Protein AF-A0A9E0L4G3-F1 (afdb_monomer)

Structure (mmCIF, N/CA/C/O backbone):
data_AF-A0A9E0L4G3-F1
#
_entry.id   AF-A0A9E0L4G3-F1
#
loop_
_atom_site.group_PDB
_atom_site.id
_atom_site.type_symbol
_atom_site.label_atom_id
_atom_site.label_alt_id
_atom_site.label_comp_id
_atom_site.label_asym_id
_atom_site.label_entity_id
_atom_site.label_seq_id
_atom_site.pdbx_PDB_ins_code
_atom_site.Cartn_x
_atom_site.Cartn_y
_atom_site.Cartn_z
_atom_site.occupancy
_atom_site.B_iso_or_equiv
_atom_site.auth_seq_id
_atom_site.auth_comp_id
_atom_site.auth_asym_id
_atom_site.auth_atom_id
_atom_site.pdbx_PDB_model_num
ATOM 1 N N . ALA A 1 1 ? -2.679 2.459 -13.434 1.00 69.25 1 ALA A N 1
ATOM 2 C CA . ALA A 1 1 ? -3.389 3.757 -13.453 1.00 69.25 1 ALA A CA 1
ATOM 3 C C . ALA A 1 1 ? -4.525 3.830 -12.426 1.00 69.25 1 ALA A C 1
ATOM 5 O O . ALA A 1 1 ? -4.496 4.739 -11.611 1.00 69.25 1 ALA A O 1
ATOM 6 N N . ARG A 1 2 ? -5.479 2.880 -12.402 1.00 86.94 2 ARG A N 1
ATOM 7 C CA . ARG A 1 2 ? -6.651 2.920 -11.496 1.00 86.94 2 ARG A CA 1
ATOM 8 C C . ARG A 1 2 ? -6.307 3.083 -10.007 1.00 86.94 2 ARG A C 1
ATOM 10 O O . ARG A 1 2 ? -6.866 3.964 -9.370 1.00 86.94 2 ARG A O 1
ATOM 17 N N . ALA A 1 3 ? -5.327 2.329 -9.508 1.00 89.19 3 ALA A N 1
ATOM 18 C CA . ALA A 1 3 ? -4.912 2.380 -8.105 1.00 89.19 3 ALA A CA 1
ATOM 19 C C . ALA A 1 3 ? -4.410 3.774 -7.671 1.00 89.19 3 ALA A C 1
ATOM 21 O O . ALA A 1 3 ? -4.875 4.335 -6.684 1.00 89.19 3 ALA A O 1
ATOM 22 N N . LEU A 1 4 ? -3.510 4.372 -8.465 1.00 90.50 4 LEU A N 1
ATOM 23 C CA . LEU A 1 4 ? -2.988 5.724 -8.222 1.00 90.50 4 LEU A CA 1
ATOM 24 C C . LEU A 1 4 ? -4.074 6.795 -8.369 1.00 90.50 4 LEU A C 1
ATOM 26 O O . LEU A 1 4 ? -4.078 7.777 -7.637 1.00 90.50 4 LEU A O 1
ATOM 30 N N . HIS A 1 5 ? -5.021 6.598 -9.287 1.00 94.50 5 HIS A N 1
ATOM 31 C CA . HIS A 1 5 ? -6.154 7.502 -9.443 1.00 94.50 5 HIS A CA 1
ATOM 32 C C . HIS A 1 5 ? -7.104 7.442 -8.236 1.00 94.50 5 HIS A C 1
ATOM 34 O O . HIS A 1 5 ? -7.502 8.482 -7.720 1.00 94.50 5 HIS A O 1
ATOM 40 N N . ALA A 1 6 ? -7.420 6.241 -7.739 1.00 94.44 6 ALA A N 1
ATOM 41 C CA . ALA A 1 6 ? -8.200 6.062 -6.516 1.00 94.44 6 ALA A CA 1
ATOM 42 C C . ALA A 1 6 ? -7.507 6.716 -5.311 1.00 94.44 6 ALA A C 1
ATOM 44 O O . ALA A 1 6 ? -8.163 7.414 -4.538 1.00 94.44 6 ALA A O 1
ATOM 45 N N . PHE A 1 7 ? -6.183 6.562 -5.206 1.00 95.56 7 PHE A N 1
ATOM 46 C CA . PHE A 1 7 ? -5.372 7.228 -4.189 1.00 95.56 7 PHE A CA 1
ATOM 47 C C . PHE A 1 7 ? -5.482 8.757 -4.278 1.00 95.56 7 PHE A C 1
ATOM 49 O O . PHE A 1 7 ? -5.804 9.405 -3.287 1.00 95.56 7 PHE A O 1
ATOM 56 N N . GLY A 1 8 ? -5.286 9.332 -5.470 1.00 95.19 8 GLY A N 1
ATOM 57 C CA . GLY A 1 8 ? -5.384 10.780 -5.692 1.00 95.19 8 GLY A CA 1
ATOM 58 C C . GLY A 1 8 ? -6.775 11.363 -5.413 1.00 95.19 8 GLY A C 1
ATOM 59 O O . GLY A 1 8 ? -6.892 12.539 -5.094 1.00 95.19 8 GLY A O 1
ATOM 60 N N . GLN A 1 9 ? -7.824 10.542 -5.483 1.00 97.31 9 GLN A N 1
ATOM 61 C CA . GLN A 1 9 ? -9.203 10.922 -5.155 1.00 97.31 9 GLN A CA 1
ATOM 62 C C . GLN A 1 9 ? -9.580 10.685 -3.683 1.00 97.3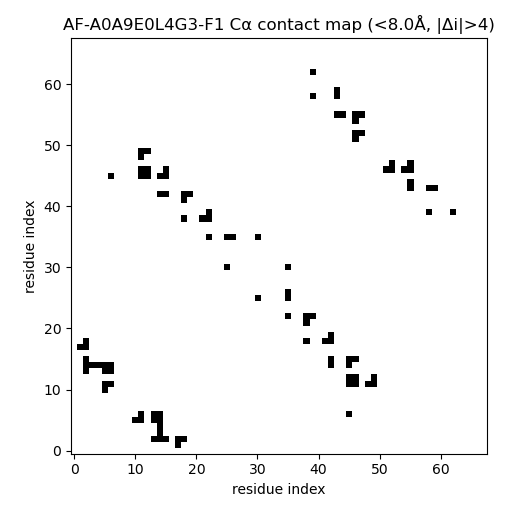1 9 GLN A C 1
ATOM 64 O O . GLN A 1 9 ? -10.751 10.800 -3.331 1.00 97.31 9 GLN A O 1
ATOM 69 N N . GLY A 1 10 ? -8.632 10.293 -2.827 1.00 96.81 10 GLY A N 1
ATOM 70 C CA . GLY A 1 10 ? -8.896 10.007 -1.414 1.00 96.81 10 GLY A CA 1
ATOM 71 C C . GLY A 1 10 ? -9.662 8.704 -1.155 1.00 96.81 10 GLY A C 1
ATOM 72 O O . GLY A 1 10 ? -10.067 8.432 -0.027 1.00 96.81 10 GLY A O 1
ATOM 73 N N . ARG A 1 11 ? -9.850 7.852 -2.172 1.00 98.00 11 ARG A N 1
ATOM 74 C CA . ARG A 1 11 ? -10.513 6.544 -2.042 1.00 98.00 11 ARG A CA 1
ATOM 75 C C . ARG A 1 11 ? -9.519 5.496 -1.545 1.00 98.00 11 ARG A C 1
ATOM 77 O O . ARG A 1 11 ? -9.206 4.534 -2.245 1.00 98.00 11 ARG A O 1
ATOM 84 N N . PHE A 1 12 ? -8.988 5.706 -0.344 1.00 97.94 12 PHE A N 1
ATOM 85 C CA . PHE A 1 12 ? -7.815 4.982 0.151 1.00 97.94 12 PHE A CA 1
ATOM 86 C C . PHE A 1 12 ? -8.038 3.478 0.333 1.00 97.94 12 PHE A C 1
ATOM 88 O O . PHE A 1 12 ? -7.163 2.703 -0.036 1.00 97.94 12 PHE A O 1
ATOM 95 N N . ALA A 1 13 ? -9.210 3.043 0.808 1.00 97.31 13 ALA A N 1
ATOM 96 C CA . ALA A 1 13 ? -9.520 1.614 0.922 1.00 97.3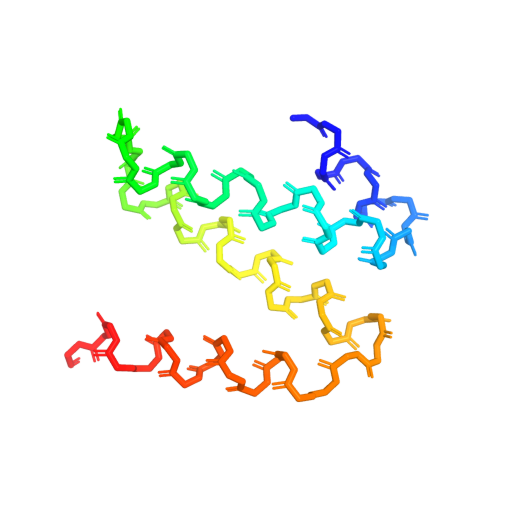1 13 ALA A CA 1
ATOM 97 C C . ALA A 1 13 ? -9.514 0.912 -0.452 1.00 97.31 13 ALA A C 1
ATOM 99 O O . ALA A 1 13 ? -8.858 -0.109 -0.623 1.00 97.31 13 ALA A O 1
ATOM 100 N N . GLN A 1 14 ? -10.136 1.523 -1.468 1.00 97.31 14 GLN A N 1
ATOM 101 C CA . GLN A 1 14 ? -10.086 1.003 -2.840 1.00 97.31 14 GLN A CA 1
ATOM 102 C C . GLN A 1 14 ? -8.660 1.024 -3.404 1.00 97.31 14 GLN A C 1
ATOM 104 O O . GLN A 1 14 ? -8.247 0.103 -4.108 1.00 97.31 14 GLN A O 1
ATOM 109 N N . ALA A 1 15 ? -7.896 2.077 -3.1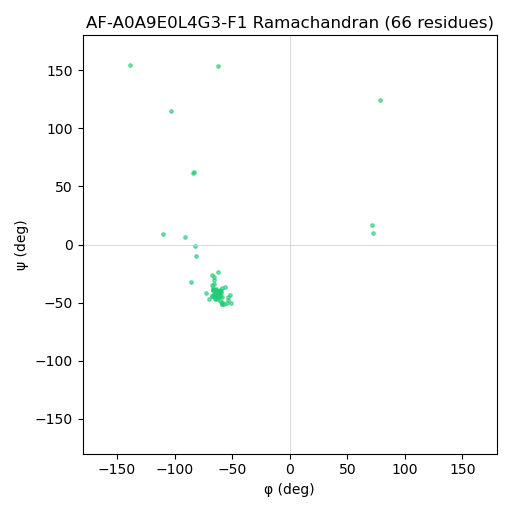02 1.00 97.88 15 ALA A N 1
ATOM 110 C CA . ALA A 1 15 ? -6.502 2.162 -3.509 1.00 97.88 15 ALA A CA 1
ATOM 111 C C . ALA A 1 15 ? -5.678 1.012 -2.910 1.00 97.88 15 ALA A C 1
ATOM 113 O O . ALA A 1 15 ? -4.870 0.436 -3.631 1.00 97.88 15 ALA A O 1
ATOM 114 N N . VAL A 1 16 ? -5.909 0.633 -1.646 1.00 98.12 16 VAL A N 1
ATOM 115 C CA . VAL A 1 16 ? -5.272 -0.534 -1.013 1.00 98.12 16 VAL A CA 1
ATOM 116 C C . VAL A 1 16 ? -5.558 -1.813 -1.802 1.00 98.12 16 VAL A C 1
ATOM 118 O O . VAL A 1 16 ? -4.615 -2.520 -2.166 1.00 98.12 16 VAL A O 1
ATOM 121 N N . ASP A 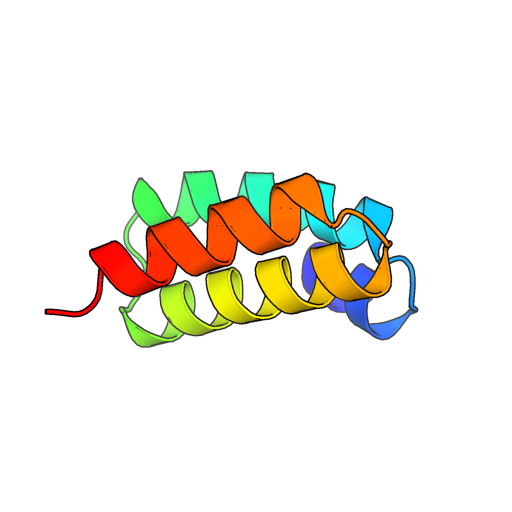1 17 ? -6.821 -2.100 -2.114 1.00 96.62 17 ASP A N 1
ATOM 122 C CA . ASP A 1 17 ? -7.203 -3.334 -2.815 1.00 96.62 17 ASP A CA 1
ATOM 123 C C . ASP A 1 17 ? -6.582 -3.416 -4.220 1.00 96.62 17 ASP A C 1
ATOM 125 O O . ASP A 1 17 ? -5.993 -4.436 -4.614 1.00 96.62 17 ASP A O 1
ATOM 129 N N . ASP A 1 18 ? -6.621 -2.304 -4.955 1.00 96.12 18 ASP A N 1
ATOM 130 C CA . ASP A 1 18 ? -6.025 -2.209 -6.284 1.00 96.12 18 ASP A CA 1
ATOM 131 C C . ASP A 1 18 ? -4.489 -2.338 -6.223 1.00 96.12 18 ASP A C 1
ATOM 133 O O . ASP A 1 18 ? -3.885 -3.055 -7.030 1.00 96.12 18 ASP A O 1
ATOM 137 N N . LEU A 1 19 ? -3.837 -1.670 -5.262 1.00 95.62 19 LEU A N 1
ATOM 138 C CA . LEU A 1 19 ? -2.379 -1.687 -5.096 1.00 95.62 19 LEU A CA 1
ATOM 139 C C . LEU A 1 19 ? -1.864 -3.069 -4.690 1.00 95.62 19 LEU A C 1
ATOM 141 O O . LEU A 1 19 ? -0.832 -3.488 -5.211 1.00 95.62 19 LEU A O 1
ATOM 145 N N . ARG A 1 20 ? -2.579 -3.822 -3.841 1.00 94.56 20 ARG A N 1
ATOM 146 C CA . ARG A 1 20 ? -2.204 -5.207 -3.488 1.00 94.56 20 ARG A CA 1
ATOM 147 C C . ARG A 1 20 ? -2.164 -6.111 -4.721 1.00 94.56 20 ARG A C 1
ATOM 149 O O . ARG A 1 20 ? -1.234 -6.903 -4.881 1.00 94.56 20 ARG A O 1
ATOM 156 N N . THR A 1 21 ? -3.125 -5.944 -5.630 1.00 93.00 21 THR A N 1
ATOM 157 C CA . THR A 1 21 ? -3.164 -6.681 -6.902 1.00 93.00 21 THR A CA 1
ATOM 158 C C . THR A 1 21 ? -1.989 -6.306 -7.810 1.00 93.00 21 THR A C 1
ATOM 160 O O . THR A 1 21 ? -1.351 -7.181 -8.402 1.00 93.00 21 THR A O 1
ATOM 163 N N . VAL A 1 22 ? -1.669 -5.011 -7.907 1.00 91.50 22 VAL A N 1
ATOM 164 C CA . VAL A 1 22 ? -0.524 -4.521 -8.693 1.00 91.50 22 VAL A CA 1
ATOM 165 C C . VAL A 1 22 ? 0.802 -5.018 -8.111 1.00 91.50 22 VAL A C 1
ATOM 167 O O . VAL A 1 22 ? 1.628 -5.535 -8.865 1.00 91.50 22 VAL A O 1
ATOM 170 N N . ARG A 1 23 ? 0.986 -4.936 -6.788 1.00 91.00 23 ARG A N 1
ATOM 171 C CA . ARG A 1 23 ? 2.185 -5.398 -6.071 1.00 91.00 23 ARG A CA 1
ATOM 172 C C . ARG A 1 23 ? 2.486 -6.867 -6.375 1.00 91.00 23 ARG A C 1
ATOM 174 O O . ARG A 1 23 ? 3.585 -7.190 -6.819 1.00 91.00 23 ARG A O 1
ATOM 181 N N . ASN A 1 24 ? 1.484 -7.741 -6.256 1.00 88.94 24 ASN A N 1
ATOM 182 C CA . ASN A 1 24 ? 1.628 -9.174 -6.548 1.00 88.94 24 ASN A CA 1
ATOM 183 C C . ASN A 1 24 ? 2.073 -9.450 -7.995 1.00 88.94 24 ASN A C 1
ATOM 185 O O . ASN A 1 24 ? 2.876 -10.349 -8.246 1.00 88.94 24 ASN A O 1
ATOM 189 N N . ARG A 1 25 ? 1.588 -8.663 -8.963 1.00 86.69 25 ARG A N 1
ATOM 190 C CA . ARG A 1 25 ? 1.998 -8.776 -10.372 1.00 86.69 25 ARG A CA 1
ATOM 191 C C . ARG A 1 25 ? 3.419 -8.259 -10.613 1.00 86.69 25 ARG A C 1
ATOM 193 O O . ARG A 1 25 ? 4.176 -8.914 -11.326 1.00 86.69 25 ARG A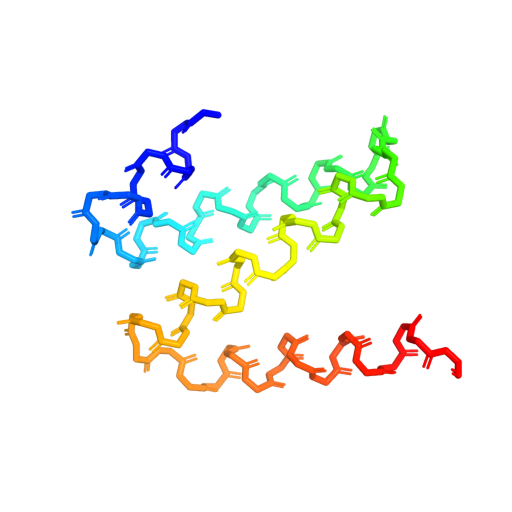 O 1
ATOM 200 N N . ALA A 1 26 ? 3.793 -7.135 -10.003 1.00 83.81 26 ALA A N 1
ATOM 201 C CA . ALA A 1 26 ? 5.117 -6.519 -10.149 1.00 83.81 26 ALA A CA 1
ATOM 202 C C . ALA A 1 26 ? 6.254 -7.377 -9.559 1.00 83.81 26 ALA A C 1
ATOM 204 O O . ALA A 1 26 ? 7.379 -7.367 -10.072 1.00 83.81 26 ALA A O 1
ATOM 205 N N . HIS A 1 27 ? 5.968 -8.159 -8.513 1.00 78.38 27 HIS A N 1
ATOM 206 C CA . HIS A 1 27 ? 6.905 -9.172 -8.019 1.00 78.38 27 HIS A CA 1
ATOM 207 C C . HIS A 1 27 ? 7.103 -10.321 -9.015 1.00 78.38 27 HIS A C 1
ATOM 209 O O . HIS A 1 27 ? 8.216 -10.823 -9.136 1.00 78.38 27 HIS A O 1
ATOM 215 N N . ARG A 1 28 ? 6.058 -10.709 -9.761 1.00 76.50 28 ARG A N 1
ATOM 216 C CA . ARG A 1 28 ? 6.084 -11.881 -10.651 1.00 76.50 28 ARG A CA 1
ATOM 217 C C . ARG A 1 28 ? 6.630 -11.605 -12.055 1.00 76.50 28 ARG A C 1
ATOM 219 O O . ARG A 1 28 ? 7.228 -12.498 -12.638 1.00 76.50 28 ARG A O 1
ATOM 226 N N . PHE A 1 29 ? 6.426 -10.403 -12.597 1.00 60.88 29 PHE A N 1
ATOM 227 C CA . PHE A 1 29 ? 6.751 -10.088 -14.001 1.00 60.88 29 PHE A CA 1
ATOM 228 C C . PHE A 1 29 ? 7.939 -9.145 -14.207 1.00 60.88 29 PHE A C 1
ATOM 230 O O . PHE A 1 29 ? 8.200 -8.729 -15.330 1.00 60.88 29 PHE A O 1
ATOM 237 N N . GLY A 1 30 ? 8.696 -8.838 -13.154 1.00 63.78 30 GLY A N 1
ATOM 238 C CA . GLY A 1 30 ? 9.767 -7.855 -13.260 1.00 63.78 30 GLY A CA 1
ATOM 239 C C . GLY A 1 30 ? 9.218 -6.426 -13.233 1.00 63.78 30 GLY A C 1
ATOM 240 O O . GLY A 1 30 ? 8.360 -6.032 -14.013 1.00 63.78 30 GLY A O 1
ATOM 241 N N . GLY A 1 31 ? 9.731 -5.641 -12.298 1.00 73.12 31 GLY A N 1
ATOM 242 C CA . GLY A 1 31 ? 9.641 -4.187 -12.264 1.00 73.12 31 GLY A CA 1
ATOM 243 C C . GLY A 1 31 ? 11.007 -3.681 -11.826 1.00 73.12 31 GLY A C 1
ATOM 244 O O . GLY A 1 31 ? 11.749 -4.419 -11.172 1.00 73.12 31 GLY A O 1
ATOM 245 N N . SER A 1 32 ? 11.387 -2.459 -12.182 1.00 87.00 32 SER A N 1
ATOM 246 C CA . SER A 1 32 ? 12.626 -1.914 -11.623 1.00 87.00 32 SER A CA 1
ATOM 247 C C . SER A 1 32 ? 12.499 -1.802 -10.097 1.00 87.00 32 SER A C 1
ATOM 249 O O . SER A 1 32 ? 11.391 -1.676 -9.565 1.00 87.00 32 SER A O 1
ATOM 251 N N . HIS A 1 33 ? 13.620 -1.847 -9.372 1.00 85.56 33 HIS A N 1
ATOM 252 C CA . HIS A 1 33 ? 13.607 -1.657 -7.915 1.00 85.56 33 HIS A CA 1
ATOM 253 C C . HIS A 1 33 ? 12.870 -0.370 -7.524 1.00 85.56 33 HIS A C 1
ATOM 255 O O . HIS A 1 33 ? 12.000 -0.412 -6.663 1.00 85.56 33 HIS A O 1
ATOM 261 N N . ALA A 1 34 ? 13.121 0.730 -8.240 1.00 88.06 34 ALA A N 1
ATOM 262 C CA . ALA A 1 34 ? 12.439 2.002 -8.022 1.00 88.06 34 ALA A CA 1
ATOM 263 C C . ALA A 1 34 ? 10.916 1.922 -8.247 1.00 88.06 34 ALA A C 1
ATOM 265 O O . ALA A 1 34 ? 10.149 2.486 -7.474 1.00 88.06 34 ALA A O 1
ATOM 266 N N . GLN A 1 35 ? 10.452 1.200 -9.273 1.00 89.31 35 GLN A N 1
ATOM 267 C CA . GLN A 1 35 ? 9.015 1.038 -9.525 1.00 89.31 35 GLN A CA 1
ATOM 268 C C . GLN A 1 35 ? 8.320 0.263 -8.404 1.00 89.31 35 GLN A C 1
ATOM 270 O O . GLN A 1 35 ? 7.237 0.655 -7.968 1.00 89.31 35 GLN A O 1
ATOM 275 N N . ARG A 1 36 ? 8.938 -0.827 -7.934 1.00 90.62 36 ARG A N 1
ATOM 276 C CA . ARG A 1 36 ? 8.414 -1.601 -6.800 1.00 90.62 36 ARG A CA 1
ATOM 277 C C . ARG A 1 36 ? 8.384 -0.754 -5.531 1.00 90.62 36 ARG A C 1
ATOM 279 O O . ARG A 1 36 ? 7.375 -0.755 -4.837 1.00 90.62 36 ARG A O 1
ATOM 286 N N . ASP A 1 37 ? 9.429 0.040 -5.311 1.00 91.75 37 ASP A N 1
ATOM 287 C CA . ASP A 1 37 ? 9.533 0.922 -4.152 1.00 91.75 37 ASP A CA 1
ATOM 288 C C . ASP A 1 37 ? 8.385 1.934 -4.083 1.00 91.75 37 ASP A C 1
ATOM 290 O O . ASP A 1 37 ? 7.743 2.090 -3.045 1.00 91.75 37 ASP A O 1
ATOM 294 N N . VAL A 1 38 ? 8.060 2.561 -5.218 1.00 93.31 38 VAL A N 1
ATOM 295 C CA . VAL A 1 38 ? 6.919 3.480 -5.319 1.00 93.31 38 VAL A CA 1
ATOM 296 C C . VAL A 1 38 ? 5.601 2.763 -5.021 1.00 93.31 38 VAL A C 1
ATOM 298 O O . VAL A 1 38 ? 4.759 3.322 -4.320 1.00 93.31 38 VAL A O 1
ATOM 301 N N . ILE A 1 39 ? 5.403 1.535 -5.512 1.00 93.62 39 ILE A N 1
ATOM 302 C CA . ILE A 1 39 ? 4.180 0.762 -5.243 1.00 93.62 39 ILE A CA 1
ATOM 303 C C . ILE A 1 39 ? 4.050 0.461 -3.745 1.00 93.62 39 ILE A C 1
ATOM 305 O O . ILE A 1 39 ? 2.982 0.699 -3.179 1.00 93.62 39 ILE A O 1
ATOM 309 N N . ASP A 1 40 ? 5.120 -0.005 -3.103 1.00 95.00 40 ASP A N 1
ATOM 310 C CA . ASP A 1 40 ? 5.110 -0.352 -1.679 1.00 95.00 40 ASP A CA 1
ATOM 311 C C . ASP A 1 40 ? 4.866 0.871 -0.794 1.00 95.00 40 ASP A C 1
ATOM 313 O O . ASP A 1 40 ? 3.995 0.844 0.077 1.00 95.00 40 ASP A O 1
ATOM 317 N N . LEU A 1 41 ? 5.570 1.976 -1.052 1.00 96.50 41 LEU A N 1
ATOM 318 C CA . LEU A 1 41 ? 5.371 3.226 -0.318 1.00 96.50 41 LEU A CA 1
ATOM 319 C C . LEU A 1 41 ? 3.952 3.774 -0.496 1.00 96.50 41 LEU A C 1
ATOM 321 O O . LEU A 1 41 ? 3.339 4.227 0.472 1.00 96.50 41 LEU A O 1
ATOM 325 N N . THR A 1 42 ? 3.401 3.694 -1.710 1.00 97.25 42 THR A N 1
ATOM 326 C CA . THR A 1 42 ? 2.024 4.135 -1.966 1.00 97.25 42 THR A CA 1
ATOM 327 C C . THR A 1 42 ? 1.015 3.248 -1.236 1.00 97.25 42 THR A C 1
ATOM 329 O O . THR A 1 42 ? 0.044 3.756 -0.677 1.00 97.25 42 THR A O 1
ATOM 332 N N . LEU A 1 43 ? 1.244 1.931 -1.190 1.00 97.75 43 LEU A N 1
ATOM 333 C CA . LEU A 1 43 ? 0.377 0.992 -0.480 1.00 97.75 43 LEU A CA 1
ATOM 334 C C . LEU A 1 43 ? 0.399 1.235 1.037 1.00 97.75 43 LEU A C 1
ATOM 336 O O . LEU A 1 43 ? -0.664 1.262 1.656 1.00 97.75 43 LEU A O 1
ATOM 340 N N . ILE A 1 44 ? 1.576 1.486 1.621 1.00 98.38 44 ILE A N 1
ATOM 341 C CA . ILE A 1 44 ? 1.716 1.874 3.035 1.00 98.38 44 ILE A CA 1
ATOM 342 C C . ILE A 1 44 ? 0.936 3.164 3.312 1.00 98.38 44 ILE A C 1
ATOM 344 O O . ILE A 1 44 ? 0.124 3.216 4.237 1.00 98.38 44 ILE A O 1
ATOM 348 N N . ALA A 1 45 ? 1.129 4.194 2.482 1.00 98.38 45 ALA A N 1
ATOM 349 C CA . ALA A 1 45 ? 0.435 5.468 2.638 1.00 98.38 45 ALA A CA 1
ATOM 350 C C . ALA A 1 45 ? -1.093 5.317 2.533 1.00 98.38 45 ALA A C 1
ATOM 352 O O . ALA A 1 45 ? -1.821 5.946 3.302 1.00 98.38 45 ALA A O 1
ATOM 353 N N . ALA A 1 46 ? -1.577 4.468 1.622 1.00 98.56 46 ALA A N 1
ATOM 354 C CA . ALA A 1 46 ? -3.001 4.201 1.441 1.00 98.56 46 ALA A CA 1
ATOM 355 C C . ALA A 1 46 ? -3.592 3.465 2.650 1.00 98.56 46 ALA A C 1
ATOM 357 O O . ALA A 1 46 ? -4.651 3.853 3.138 1.00 98.56 46 ALA A O 1
ATOM 358 N N . ALA A 1 47 ? -2.893 2.450 3.168 1.00 98.56 47 ALA A N 1
ATOM 359 C CA . ALA A 1 47 ? -3.316 1.711 4.356 1.00 98.56 47 ALA A CA 1
ATOM 360 C C . ALA A 1 47 ? -3.424 2.633 5.578 1.00 98.56 47 ALA A C 1
ATOM 362 O O . ALA A 1 47 ? -4.440 2.608 6.274 1.00 98.56 47 ALA A O 1
ATOM 363 N N . ARG A 1 48 ? -2.429 3.510 5.776 1.00 98.56 48 ARG A N 1
ATOM 364 C CA . ARG A 1 48 ? -2.451 4.537 6.824 1.00 98.56 48 ARG A CA 1
ATOM 365 C C . ARG A 1 48 ? -3.650 5.473 6.675 1.00 98.56 48 ARG A C 1
ATOM 367 O O . ARG A 1 48 ? -4.404 5.670 7.621 1.00 98.56 48 ARG A O 1
ATOM 374 N N . ALA A 1 49 ? -3.847 6.033 5.481 1.00 98.19 49 ALA A N 1
ATOM 375 C CA . ALA A 1 49 ? -4.916 6.994 5.215 1.00 98.19 49 ALA A CA 1
ATOM 376 C C . ALA A 1 49 ? -6.326 6.372 5.286 1.00 98.19 49 ALA A C 1
ATOM 378 O O . ALA A 1 49 ? -7.287 7.063 5.610 1.00 98.19 49 ALA A O 1
ATOM 379 N N . ALA A 1 50 ? -6.451 5.067 5.031 1.00 98.12 50 ALA A N 1
ATOM 380 C CA . ALA A 1 50 ? -7.689 4.309 5.201 1.00 98.12 50 ALA A CA 1
ATOM 381 C C . ALA A 1 50 ? -7.948 3.853 6.653 1.00 98.12 50 ALA A C 1
ATOM 383 O O . ALA A 1 50 ? -8.951 3.186 6.899 1.00 98.12 50 ALA A O 1
ATOM 384 N N . GLY A 1 51 ? -7.048 4.141 7.603 1.00 98.25 51 GLY A N 1
ATOM 385 C CA . GLY A 1 51 ? -7.154 3.666 8.988 1.00 98.25 51 GLY A CA 1
ATOM 386 C C . GLY A 1 51 ? -6.897 2.162 9.164 1.00 98.25 51 GLY A C 1
ATOM 387 O O . GLY A 1 51 ? -7.234 1.592 10.199 1.00 98.25 51 GLY A O 1
ATOM 388 N N . GLN A 1 52 ? -6.293 1.490 8.179 1.00 98.25 52 GLN A N 1
ATOM 389 C CA . GLN A 1 52 ? -5.982 0.058 8.236 1.00 98.25 52 GLN A CA 1
ATOM 390 C C . GLN A 1 52 ? -4.656 -0.203 8.975 1.00 98.25 52 GLN A C 1
ATOM 392 O O . GLN A 1 52 ? -3.706 -0.752 8.416 1.00 98.25 52 GLN A O 1
ATOM 397 N N . THR A 1 53 ? -4.589 0.169 10.256 1.00 98.00 53 THR A N 1
ATOM 398 C CA . THR A 1 53 ? -3.353 0.183 11.066 1.00 98.00 53 THR A CA 1
ATOM 399 C C . THR A 1 53 ? -2.634 -1.167 11.136 1.00 98.00 53 THR A C 1
ATOM 401 O O . THR A 1 53 ? -1.406 -1.226 11.137 1.00 98.00 53 THR A O 1
ATOM 404 N N . SER A 1 54 ? -3.364 -2.284 11.193 1.00 98.25 54 SER A N 1
ATOM 405 C CA . SER A 1 54 ? -2.735 -3.615 11.200 1.00 98.25 54 SER A CA 1
ATOM 406 C C . SER A 1 54 ? -2.031 -3.926 9.879 1.00 98.25 54 SER A C 1
ATOM 408 O O . SER A 1 54 ? -0.936 -4.484 9.896 1.00 98.25 54 SER A O 1
ATOM 410 N N . LEU A 1 55 ? -2.623 -3.526 8.749 1.00 97.94 55 LEU A N 1
ATOM 411 C CA . LEU A 1 55 ? -2.013 -3.696 7.433 1.00 97.94 55 LEU A CA 1
ATOM 412 C C . LEU A 1 55 ? -0.806 -2.771 7.269 1.00 97.94 55 LEU A C 1
ATOM 414 O O . LEU A 1 55 ? 0.254 -3.233 6.866 1.00 97.94 55 LEU A O 1
ATOM 418 N N . GLU A 1 56 ? -0.940 -1.492 7.624 1.00 98.50 56 GLU A N 1
ATOM 419 C CA . GLU A 1 56 ? 0.166 -0.527 7.595 1.00 98.50 56 GLU A CA 1
ATOM 420 C C . GLU A 1 56 ? 1.401 -1.057 8.341 1.00 98.50 56 GLU A C 1
ATOM 422 O O . GLU A 1 56 ? 2.497 -1.087 7.780 1.00 98.50 56 GLU A O 1
ATOM 427 N N . ARG A 1 57 ? 1.223 -1.533 9.582 1.00 98.25 57 ARG A N 1
ATOM 428 C CA . ARG A 1 57 ? 2.326 -2.076 10.390 1.00 98.25 57 ARG A CA 1
ATOM 429 C C . ARG A 1 57 ? 2.976 -3.299 9.752 1.00 98.25 57 ARG A C 1
ATOM 431 O O . ARG A 1 57 ? 4.199 -3.397 9.765 1.00 98.25 57 ARG A O 1
ATOM 438 N N . ALA A 1 58 ? 2.180 -4.211 9.195 1.00 98.06 58 ALA A N 1
ATOM 439 C CA . ALA A 1 58 ? 2.711 -5.387 8.511 1.00 98.06 58 ALA A CA 1
ATOM 440 C C . ALA A 1 58 ? 3.574 -4.988 7.303 1.00 98.06 58 ALA A C 1
ATOM 442 O O . ALA A 1 58 ? 4.697 -5.464 7.164 1.00 98.06 58 ALA A O 1
ATOM 443 N N . LEU A 1 59 ? 3.097 -4.047 6.486 1.00 96.88 59 LEU A N 1
ATOM 444 C CA . LEU A 1 59 ? 3.821 -3.553 5.311 1.00 96.88 59 LEU A CA 1
ATOM 445 C C . LEU A 1 59 ? 5.122 -2.824 5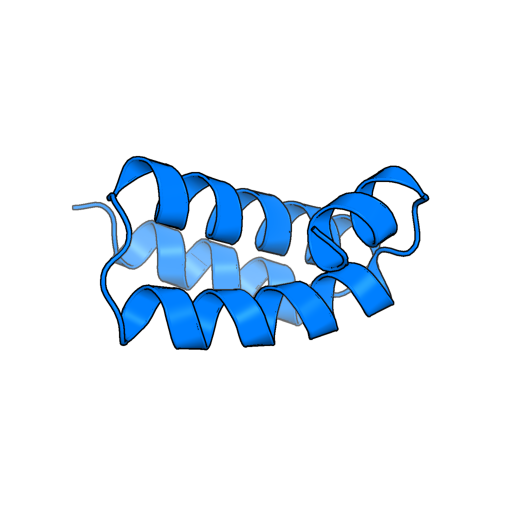.679 1.00 96.88 59 LEU A C 1
ATOM 447 O O . LEU A 1 59 ? 6.137 -2.976 5.000 1.00 96.88 59 LEU A O 1
ATOM 451 N N . LEU A 1 60 ? 5.113 -2.036 6.758 1.00 97.50 60 LEU A N 1
ATOM 452 C CA . LEU A 1 60 ? 6.320 -1.387 7.273 1.00 97.50 60 LEU A CA 1
ATOM 453 C C . LEU A 1 60 ? 7.353 -2.414 7.752 1.00 97.50 60 LEU A C 1
ATOM 455 O O . LEU A 1 60 ? 8.535 -2.264 7.448 1.00 97.50 60 LEU A O 1
ATOM 459 N N . ALA A 1 61 ? 6.912 -3.471 8.440 1.00 97.00 61 ALA A N 1
ATOM 460 C CA . ALA A 1 61 ? 7.789 -4.554 8.877 1.00 97.00 61 ALA A CA 1
ATOM 461 C C . ALA A 1 61 ? 8.380 -5.337 7.690 1.00 97.00 61 ALA A C 1
ATOM 463 O O . ALA A 1 61 ? 9.590 -5.563 7.658 1.00 97.00 61 ALA A O 1
ATOM 464 N N 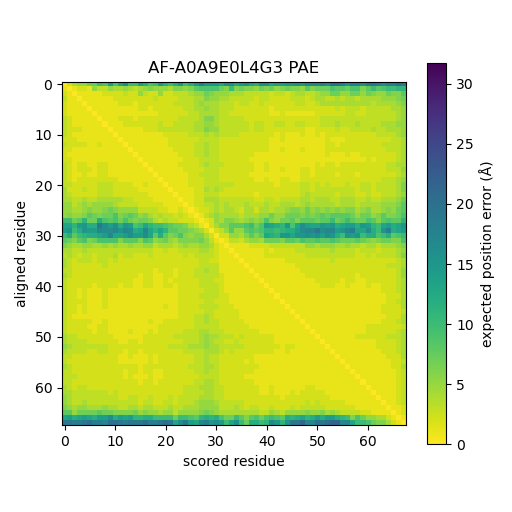. GLU A 1 62 ? 7.564 -5.681 6.682 1.00 94.88 62 GLU A N 1
ATOM 465 C CA . GLU A 1 62 ? 8.023 -6.292 5.420 1.00 94.88 62 GLU A CA 1
ATOM 466 C C . GLU A 1 62 ? 9.131 -5.444 4.774 1.00 94.88 62 GLU A C 1
ATOM 468 O O . GLU A 1 62 ? 10.191 -5.949 4.402 1.00 94.88 62 GLU A O 1
ATOM 473 N N . ARG A 1 63 ? 8.912 -4.127 4.690 1.00 93.12 63 ARG A N 1
ATOM 474 C CA . ARG A 1 63 ? 9.858 -3.186 4.085 1.00 93.12 63 ARG A CA 1
ATOM 475 C C . ARG A 1 63 ? 11.154 -3.047 4.879 1.00 93.12 63 ARG A C 1
ATOM 477 O O . ARG A 1 63 ? 12.216 -2.914 4.274 1.00 93.12 63 ARG A O 1
ATOM 484 N N . GLN A 1 64 ? 11.073 -3.044 6.208 1.00 93.94 64 GLN A N 1
ATOM 485 C CA . GLN A 1 64 ? 12.252 -3.004 7.069 1.00 93.94 64 GLN A CA 1
ATOM 486 C C . GLN A 1 64 ? 13.091 -4.272 6.895 1.00 93.94 64 GLN A C 1
ATOM 488 O O . GLN A 1 64 ? 14.299 -4.166 6.747 1.00 93.94 64 GLN A O 1
ATOM 493 N N . ALA A 1 65 ? 12.460 -5.447 6.838 1.00 92.88 65 ALA A N 1
ATOM 494 C CA . ALA A 1 65 ? 13.161 -6.713 6.628 1.00 92.88 65 ALA A CA 1
ATOM 495 C C . ALA A 1 65 ? 13.820 -6.821 5.238 1.00 92.88 65 ALA A C 1
ATOM 497 O O . ALA A 1 65 ? 14.822 -7.512 5.081 1.00 92.88 65 ALA A O 1
ATOM 498 N N . ALA A 1 66 ? 13.268 -6.144 4.226 1.00 86.19 66 ALA A N 1
ATOM 499 C CA . ALA A 1 66 ? 13.806 -6.136 2.865 1.00 86.19 66 ALA A CA 1
ATOM 500 C C . ALA A 1 66 ? 14.980 -5.158 2.651 1.00 86.19 66 ALA A C 1
ATOM 502 O O . ALA A 1 66 ? 15.610 -5.190 1.592 1.00 86.19 66 ALA A O 1
ATOM 503 N N . ARG A 1 67 ? 15.269 -4.275 3.616 1.00 76.56 67 ARG A N 1
ATOM 504 C CA . ARG A 1 67 ? 16.423 -3.364 3.590 1.00 76.56 67 ARG A CA 1
ATOM 505 C C . ARG A 1 67 ? 17.498 -3.927 4.534 1.00 76.56 67 ARG A C 1
ATOM 507 O O . ARG A 1 67 ? 17.205 -4.018 5.722 1.00 76.56 67 ARG A O 1
ATOM 514 N N . PRO A 1 68 ? 18.679 -4.335 4.031 1.00 55.28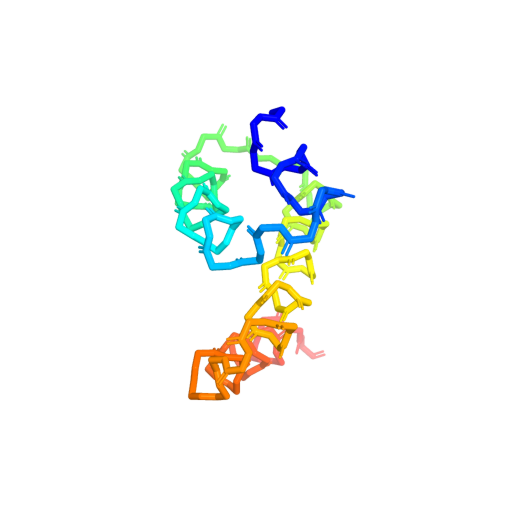 68 PRO A N 1
ATOM 515 C CA . PRO A 1 68 ? 19.763 -4.829 4.879 1.00 55.28 68 PRO A CA 1
ATOM 516 C C . PRO A 1 68 ? 2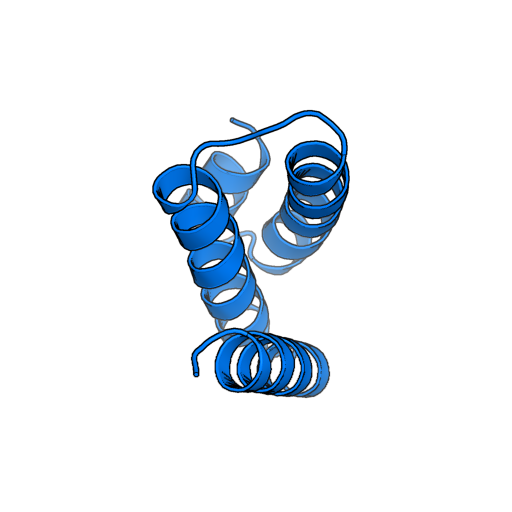0.311 -3.746 5.814 1.00 55.28 68 PRO A C 1
ATOM 518 O O . PRO A 1 68 ? 20.224 -2.545 5.453 1.00 55.28 68 PRO A O 1
#

Foldseek 3Di:
DVLVVCVVVLVLVVNLVVLVVVLVVCVVPPDPPVVNVVSLVSNLVSCVSVVVVVVNVVSVVVVVVVPD

Sequence (68 aa):
ARALHAFGQGRFAQAVDDLRTVRNRAHRFGGSHAQRDVIDLTLIAAARAAGQTSLERALLAERQAARP

pLDDT: mean 91.63, std 9.42, range [55.28, 98.56]

Nearest PDB structures (foldseek):
  4gcn-assembly2_B  TM=8.684E-01  e=1.326E+00  Caenorhabditis elegans
  3q5m-assembly1_A  TM=8.885E-01  e=2.986E+00  Escherichia coli K-12
  2nc9-assembly1_A  TM=8.165E-01  e=2.805E+00  Homo sapiens
  7t8n-assembly1_BBB-2  TM=8.331E-01  e=3.832E+00  Escherichia coli K-12

Radius of gyration: 11.48 Å; Cα contacts (8 Å, |Δi|>4): 52; chains: 1; bounding box: 30×23×25 Å

Secondary structure (DSSP, 8-state):
-HHHHHHHTT-HHHHHHHHHHHHHHHHHH---HHHHHHHHHHHHHHHHHTT-HHHHHHHHHHHHHT--

Mean predicted aligned error: 3.24 Å

Solvent-accessible surface area (backbone atoms only — not comparable to full-atom values): 3692 Å² total; per-residue (Å²): 110,67,31,62,50,30,43,76,69,68,40,18,62,61,15,31,59,43,35,54,57,49,51,60,48,42,72,72,69,68,57,57,73,70,59,50,50,52,51,52,54,49,37,37,54,22,23,51,73,51,67,37,58,72,58,25,53,51,51,51,51,55,53,53,73,72,50,133